Protein AF-A0A3A4PE07-F1 (afdb_monomer)

Solvent-accessible surface area (backbone atoms only — not comparable to full-atom values): 5018 Å² total; per-residue (Å²): 133,87,83,73,92,65,64,58,54,22,53,82,47,40,50,75,49,80,47,79,44,80,72,46,91,91,69,37,66,28,35,38,34,35,34,28,32,67,85,77,73,38,82,63,40,77,48,80,29,80,47,68,68,60,38,51,52,50,46,50,52,54,49,51,46,28,73,74,29,36,35,66,60,45,41,54,74,55,49,68,68,64,74,82,127

pLDDT: mean 85.94, std 17.59, range [33.47, 98.06]

Structure (mmCIF, N/CA/C/O backbone):
data_AF-A0A3A4PE07-F1
#
_entry.id   AF-A0A3A4PE07-F1
#
loop_
_atom_site.group_PDB
_atom_site.id
_atom_site.type_symbol
_atom_site.label_atom_id
_atom_site.label_alt_id
_atom_site.label_comp_id
_atom_site.label_asym_id
_atom_site.label_entity_id
_atom_site.label_seq_id
_atom_site.pdbx_PDB_ins_code
_atom_site.Cartn_x
_atom_site.Cartn_y
_atom_site.Cartn_z
_atom_site.occupancy
_atom_site.B_iso_or_equiv
_atom_site.auth_seq_id
_atom_site.auth_comp_id
_atom_site.auth_asym_id
_atom_site.auth_atom_id
_atom_site.pdbx_PDB_model_num
ATOM 1 N N . MET A 1 1 ? 29.250 4.014 -24.887 1.00 37.47 1 MET A N 1
ATOM 2 C CA . MET A 1 1 ? 27.777 3.952 -24.766 1.00 37.47 1 MET A CA 1
ATOM 3 C C . MET A 1 1 ? 27.445 2.950 -23.671 1.00 37.47 1 MET A C 1
ATOM 5 O O . MET A 1 1 ? 27.630 1.757 -23.877 1.00 37.47 1 MET A O 1
ATOM 9 N N . MET A 1 2 ? 27.084 3.421 -22.475 1.00 36.84 2 MET A N 1
ATOM 10 C CA . MET A 1 2 ? 26.705 2.543 -21.364 1.00 36.84 2 MET A CA 1
ATOM 11 C C . MET A 1 2 ? 25.362 1.881 -21.690 1.00 36.84 2 MET A C 1
ATOM 13 O O . MET A 1 2 ? 24.332 2.547 -21.717 1.00 36.84 2 MET A O 1
ATOM 17 N N . ARG A 1 3 ? 25.372 0.570 -21.957 1.00 42.59 3 ARG A N 1
ATOM 18 C CA . ARG A 1 3 ? 24.164 -0.263 -21.916 1.00 42.59 3 ARG A CA 1
ATOM 19 C C . ARG A 1 3 ? 23.732 -0.365 -20.453 1.00 42.59 3 ARG A C 1
ATOM 21 O O . ARG A 1 3 ? 24.247 -1.194 -19.709 1.00 42.59 3 ARG A O 1
ATOM 28 N N . GLY A 1 4 ? 22.838 0.522 -20.031 1.00 39.94 4 GLY A N 1
ATOM 29 C CA . GLY A 1 4 ? 22.186 0.426 -18.733 1.00 39.94 4 GLY A CA 1
ATOM 30 C C . GLY A 1 4 ? 21.229 -0.760 -18.728 1.00 39.94 4 GLY A C 1
ATOM 31 O O . GLY A 1 4 ? 20.114 -0.648 -19.223 1.00 39.94 4 GLY A O 1
ATOM 32 N N . ASN A 1 5 ? 21.639 -1.880 -18.134 1.00 45.88 5 ASN A N 1
ATOM 33 C CA . ASN A 1 5 ? 20.725 -2.917 -17.638 1.00 45.88 5 ASN A CA 1
ATOM 34 C C . ASN A 1 5 ? 19.968 -2.391 -16.396 1.00 45.88 5 ASN A C 1
ATOM 36 O O . ASN A 1 5 ? 20.035 -2.969 -15.316 1.00 45.88 5 ASN A O 1
ATOM 40 N N . GLY A 1 6 ? 19.312 -1.237 -16.518 1.00 47.69 6 GLY A N 1
ATOM 41 C CA . GLY A 1 6 ? 18.544 -0.606 -15.450 1.00 47.69 6 GLY A CA 1
ATOM 42 C C . GLY A 1 6 ? 17.065 -0.826 -15.710 1.00 47.69 6 GLY A C 1
ATOM 43 O O . GLY A 1 6 ? 16.472 -0.074 -16.474 1.00 47.69 6 GLY A O 1
ATOM 44 N N . GLY A 1 7 ? 16.478 -1.871 -15.123 1.00 66.31 7 GLY A N 1
ATOM 45 C CA . GLY A 1 7 ? 15.023 -2.030 -15.137 1.00 66.31 7 GLY A CA 1
ATOM 46 C C . GLY A 1 7 ? 14.353 -0.785 -14.548 1.00 66.31 7 GLY A C 1
ATOM 47 O O . GLY A 1 7 ? 14.877 -0.224 -13.586 1.00 66.31 7 GLY A O 1
ATOM 48 N N . ASP A 1 8 ? 13.228 -0.359 -15.133 1.00 80.88 8 ASP A N 1
AT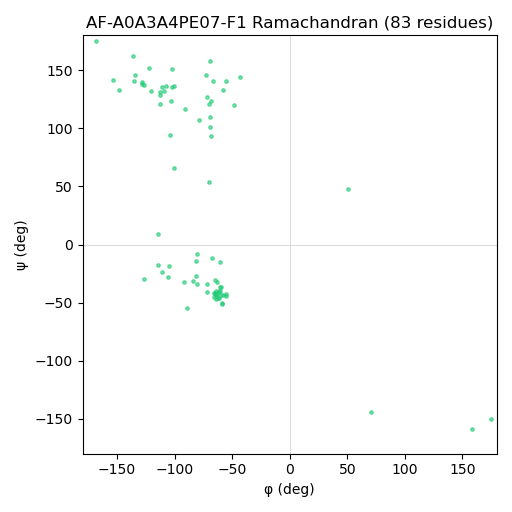OM 49 C CA . ASP A 1 8 ? 12.468 0.823 -14.707 1.00 80.88 8 ASP A CA 1
ATOM 50 C C . ASP A 1 8 ? 12.335 0.914 -13.180 1.00 80.88 8 ASP A C 1
ATOM 52 O O . ASP A 1 8 ? 12.168 -0.101 -12.504 1.00 80.88 8 ASP A O 1
ATOM 56 N N . ALA A 1 9 ? 12.370 2.121 -12.616 1.00 86.56 9 ALA A N 1
ATOM 57 C CA . ALA A 1 9 ? 12.117 2.308 -11.189 1.00 86.56 9 ALA A CA 1
ATOM 58 C C . ALA A 1 9 ? 10.655 1.964 -10.851 1.00 86.56 9 ALA A C 1
ATOM 60 O O . ALA A 1 9 ? 9.735 2.287 -11.611 1.00 86.56 9 ALA A O 1
ATOM 61 N N . ALA A 1 10 ? 10.413 1.317 -9.708 1.00 91.00 10 ALA A N 1
ATOM 62 C CA . ALA A 1 10 ? 9.076 0.841 -9.340 1.00 91.00 10 ALA A CA 1
ATOM 63 C C . ALA A 1 10 ? 8.054 1.982 -9.150 1.00 91.00 10 ALA A C 1
ATOM 65 O O . ALA A 1 10 ? 6.878 1.833 -9.501 1.00 91.00 10 ALA A O 1
ATOM 66 N N . ASN A 1 11 ? 8.501 3.150 -8.680 1.00 91.50 11 ASN A N 1
ATOM 67 C CA . ASN A 1 11 ? 7.678 4.359 -8.553 1.00 91.50 11 ASN A CA 1
ATOM 68 C C . ASN A 1 11 ? 7.094 4.882 -9.887 1.00 91.50 11 ASN A C 1
ATOM 70 O O . ASN A 1 11 ? 6.148 5.669 -9.875 1.00 91.50 11 ASN A O 1
ATOM 74 N N . THR A 1 12 ? 7.603 4.427 -11.039 1.00 92.00 12 THR A N 1
ATOM 75 C CA . THR A 1 12 ? 7.062 4.772 -12.366 1.00 92.00 12 THR A CA 1
ATOM 76 C C . THR A 1 12 ? 5.826 3.954 -12.751 1.00 92.00 12 THR A C 1
ATOM 78 O O . THR A 1 12 ? 5.216 4.218 -13.791 1.00 92.00 12 THR A O 1
ATOM 81 N N . ALA A 1 13 ? 5.469 2.934 -11.969 1.00 92.62 13 ALA A N 1
ATOM 82 C CA . ALA A 1 13 ? 4.313 2.071 -12.220 1.00 92.62 13 ALA A CA 1
ATOM 83 C C . ALA A 1 13 ? 3.368 1.982 -11.019 1.00 92.62 13 ALA A C 1
ATOM 85 O O . ALA A 1 13 ? 2.160 1.826 -11.202 1.00 92.62 13 ALA A O 1
ATOM 86 N N . TYR A 1 14 ? 3.897 2.123 -9.802 1.00 95.25 14 TYR A N 1
ATOM 87 C CA . TYR A 1 14 ? 3.126 1.919 -8.585 1.00 95.25 14 TYR A CA 1
ATOM 88 C C . TYR A 1 14 ? 3.100 3.142 -7.672 1.00 95.25 14 TYR A C 1
ATOM 90 O O . TYR A 1 14 ? 4.037 3.939 -7.626 1.00 95.25 14 TYR A O 1
ATOM 98 N N . LYS A 1 15 ? 2.021 3.255 -6.895 1.00 95.50 15 LYS A N 1
ATOM 99 C CA . LYS A 1 15 ? 1.875 4.223 -5.801 1.00 95.50 15 LYS A CA 1
ATOM 100 C C . LYS A 1 15 ? 1.314 3.538 -4.565 1.00 95.50 15 LYS A C 1
ATOM 102 O O . LYS A 1 15 ? 0.474 2.652 -4.687 1.00 95.50 15 LYS A O 1
ATOM 107 N N . VAL A 1 16 ? 1.737 3.992 -3.387 1.00 96.44 16 VAL A N 1
ATOM 108 C CA . VAL A 1 16 ? 1.197 3.541 -2.099 1.00 96.44 16 VAL A CA 1
ATOM 109 C C . VAL A 1 16 ? 0.325 4.623 -1.460 1.00 96.44 16 VAL A C 1
ATOM 111 O O . VAL A 1 16 ? 0.697 5.799 -1.445 1.00 96.44 16 VAL A O 1
ATOM 114 N N . ARG A 1 17 ? -0.829 4.241 -0.910 1.00 95.31 17 ARG A N 1
ATOM 115 C CA . ARG A 1 17 ? -1.745 5.138 -0.187 1.00 95.31 17 ARG A CA 1
ATOM 116 C C . ARG A 1 17 ? -2.266 4.495 1.096 1.00 95.31 17 ARG A C 1
ATOM 118 O O . ARG A 1 17 ? -2.204 3.279 1.244 1.00 95.31 17 ARG A O 1
ATOM 125 N N . ILE A 1 18 ? -2.785 5.324 1.999 1.00 96.25 18 ILE A N 1
ATOM 126 C CA . ILE A 1 18 ? -3.535 4.884 3.180 1.00 96.25 18 ILE A CA 1
ATOM 127 C C . ILE A 1 18 ? -4.978 5.335 3.018 1.00 96.25 18 ILE A C 1
ATOM 129 O O . ILE A 1 18 ? -5.230 6.522 2.808 1.00 96.25 18 ILE A O 1
ATOM 133 N N . THR A 1 19 ? -5.905 4.404 3.192 1.00 94.88 19 THR A N 1
ATOM 134 C CA . THR A 1 19 ? -7.340 4.672 3.253 1.00 94.88 19 THR A CA 1
ATOM 135 C C . THR A 1 19 ? -7.829 4.387 4.671 1.00 94.88 19 THR A C 1
ATOM 137 O O . THR A 1 19 ? -7.496 3.350 5.238 1.00 94.88 19 THR A O 1
ATOM 140 N N . LYS A 1 20 ? -8.592 5.307 5.271 1.00 95.06 20 LYS A N 1
ATOM 141 C CA . LYS A 1 20 ? -9.255 5.108 6.572 1.00 95.06 20 LYS A CA 1
ATOM 142 C C . LYS A 1 20 ? -10.721 4.764 6.332 1.00 95.06 20 LYS A C 1
ATOM 144 O O . LYS A 1 20 ? -11.369 5.445 5.541 1.00 95.06 20 LYS A O 1
ATOM 149 N N . GLY A 1 21 ? -11.251 3.778 7.047 1.00 93.12 21 GLY A N 1
ATOM 150 C CA . GLY A 1 21 ? -12.676 3.461 7.009 1.00 93.12 21 GLY A CA 1
ATOM 151 C C . GLY A 1 21 ? -12.981 2.035 7.444 1.00 93.12 21 GLY A C 1
ATOM 152 O O . GLY A 1 21 ? -12.181 1.396 8.127 1.00 93.12 21 GLY A O 1
ATOM 153 N N . PHE A 1 22 ? -14.148 1.542 7.031 1.00 93.06 22 PHE A N 1
ATOM 154 C CA . PHE A 1 22 ? -14.518 0.140 7.183 1.00 93.06 22 PHE A CA 1
ATOM 155 C C . PHE A 1 22 ? -13.675 -0.725 6.239 1.00 93.06 22 PHE A C 1
ATOM 157 O O . PHE A 1 22 ? -13.692 -0.515 5.027 1.00 93.06 22 PHE A O 1
ATOM 164 N N . VAL A 1 23 ? -12.922 -1.671 6.800 1.00 88.69 23 VAL A N 1
ATOM 165 C CA . VAL A 1 23 ? -12.000 -2.529 6.047 1.00 88.69 23 VAL A CA 1
ATOM 166 C C . VAL A 1 23 ? -12.718 -3.786 5.551 1.00 88.69 23 VAL A C 1
ATOM 168 O O . VAL A 1 23 ? -12.723 -4.050 4.353 1.00 88.69 23 VAL A O 1
ATOM 171 N N . ASP A 1 24 ? -13.346 -4.543 6.455 1.00 87.00 24 ASP A N 1
ATOM 172 C CA . ASP A 1 24 ? -14.187 -5.712 6.156 1.00 87.00 24 ASP A CA 1
ATOM 173 C C . ASP A 1 24 ? -14.967 -6.155 7.409 1.00 87.00 24 ASP A C 1
ATOM 175 O O . ASP A 1 24 ? -14.761 -5.612 8.489 1.00 87.00 24 ASP A O 1
ATOM 179 N N . ALA A 1 25 ? -15.853 -7.149 7.293 1.00 88.50 25 ALA A N 1
ATOM 180 C CA . ALA A 1 25 ? -16.701 -7.598 8.404 1.00 88.50 25 ALA A CA 1
ATOM 181 C C . ALA A 1 25 ? -15.934 -8.223 9.583 1.00 88.50 25 ALA A C 1
ATOM 183 O O . ALA A 1 25 ? -16.376 -8.109 10.723 1.00 88.50 25 ALA A O 1
ATOM 184 N N . SER A 1 26 ? -14.795 -8.871 9.333 1.00 89.31 26 SER A N 1
ATOM 185 C CA . SER A 1 26 ? -13.971 -9.485 10.379 1.00 89.31 26 SER A CA 1
ATOM 186 C C . SER A 1 26 ? -13.039 -8.470 11.034 1.00 89.31 26 SER A C 1
ATOM 188 O O . SER A 1 26 ? -12.723 -8.589 12.215 1.00 89.31 26 SER A O 1
ATOM 190 N N . PHE A 1 27 ? -12.592 -7.469 10.276 1.00 88.19 27 PHE A N 1
ATOM 191 C CA . PHE A 1 27 ? -11.682 -6.445 10.768 1.00 88.19 27 PHE A CA 1
ATOM 192 C C . PHE A 1 27 ? -12.413 -5.221 11.327 1.00 88.19 27 PHE A C 1
ATOM 194 O O . PHE A 1 27 ? -11.926 -4.621 12.273 1.00 88.19 27 PHE A O 1
ATOM 201 N N . GLY A 1 28 ? -13.578 -4.839 10.810 1.00 92.12 28 GLY A N 1
ATOM 202 C CA . GLY A 1 28 ? -14.304 -3.620 11.176 1.00 92.12 28 GLY A CA 1
ATOM 203 C C . GLY A 1 28 ? -13.617 -2.346 10.676 1.00 92.12 28 GLY A C 1
ATOM 204 O O . GLY A 1 28 ? -13.026 -2.319 9.596 1.00 92.12 28 GLY A O 1
ATOM 205 N N . GLU A 1 29 ? -13.683 -1.270 11.461 1.00 95.19 29 GLU A N 1
ATOM 206 C CA . GLU A 1 29 ? -12.988 -0.019 11.141 1.00 95.19 29 GLU A CA 1
ATOM 207 C C . GLU A 1 29 ? -11.468 -0.123 11.346 1.00 95.19 29 GLU A C 1
ATOM 209 O O . GLU A 1 29 ? -10.977 -0.805 12.260 1.00 95.19 29 GLU A O 1
ATOM 214 N N . GLY A 1 30 ? -10.725 0.580 10.489 1.00 95.94 30 GLY A N 1
ATOM 215 C CA . GLY A 1 30 ? -9.272 0.658 10.535 1.00 95.94 30 GLY A CA 1
ATOM 216 C C . GLY A 1 30 ? -8.673 1.438 9.364 1.00 95.94 30 GLY A C 1
ATOM 217 O O . GLY A 1 30 ? -9.268 2.375 8.822 1.00 95.94 30 GLY A O 1
ATOM 218 N N . PHE A 1 31 ? -7.459 1.040 8.998 1.00 96.75 31 PHE A N 1
ATOM 219 C CA . PHE A 1 31 ? -6.661 1.629 7.933 1.00 96.75 31 PHE A CA 1
ATOM 220 C C . PHE A 1 31 ? -6.222 0.543 6.954 1.00 96.75 31 PHE A C 1
ATOM 222 O O . PHE A 1 31 ? -5.791 -0.533 7.364 1.00 96.75 31 PHE A O 1
ATOM 229 N N . LEU A 1 32 ? -6.293 0.841 5.662 1.00 95.69 32 LEU A N 1
ATOM 230 C CA . LEU A 1 32 ? -5.811 -0.019 4.591 1.00 95.69 32 LEU A CA 1
ATOM 231 C C . LEU A 1 32 ? -4.618 0.657 3.914 1.00 95.69 32 LEU A C 1
ATOM 233 O O . LEU A 1 32 ? -4.744 1.773 3.407 1.00 95.69 32 LEU A O 1
ATOM 237 N N . VAL A 1 33 ? -3.463 -0.003 3.925 1.00 96.56 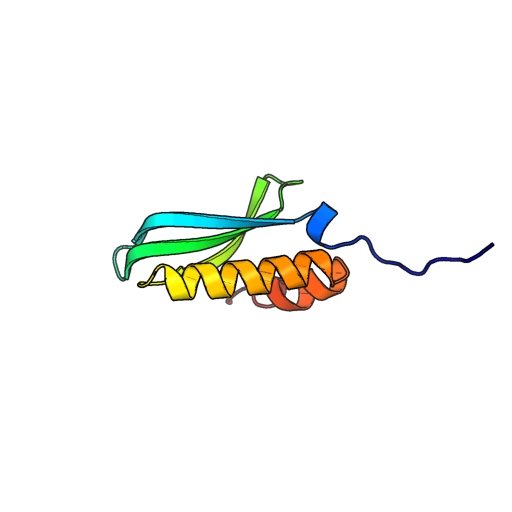33 VAL A N 1
ATOM 238 C CA . VAL A 1 33 ? -2.287 0.399 3.148 1.00 96.56 33 VAL A CA 1
ATOM 239 C C . VAL A 1 33 ? -2.367 -0.317 1.812 1.00 96.56 33 VAL A C 1
ATOM 241 O O . VAL A 1 33 ? -2.338 -1.542 1.758 1.00 96.56 33 VAL A O 1
ATOM 244 N N . GLU A 1 34 ? -2.482 0.447 0.737 1.00 95.25 34 GLU A N 1
ATOM 245 C CA . GLU A 1 34 ? -2.761 -0.071 -0.597 1.00 95.25 34 GLU A CA 1
ATOM 246 C C . GLU A 1 34 ? -1.645 0.305 -1.561 1.00 95.25 34 GLU A C 1
ATOM 248 O O . GLU A 1 34 ? -1.293 1.482 -1.665 1.00 95.25 34 GLU A O 1
ATOM 253 N N . VAL A 1 35 ? -1.156 -0.666 -2.328 1.00 95.62 35 VAL A N 1
ATOM 254 C CA . VAL A 1 35 ? -0.304 -0.418 -3.492 1.00 95.62 35 VAL A CA 1
ATOM 255 C C . VAL A 1 35 ? -1.128 -0.592 -4.751 1.00 95.62 35 VAL A C 1
ATOM 257 O O . VAL A 1 35 ? -1.704 -1.651 -5.006 1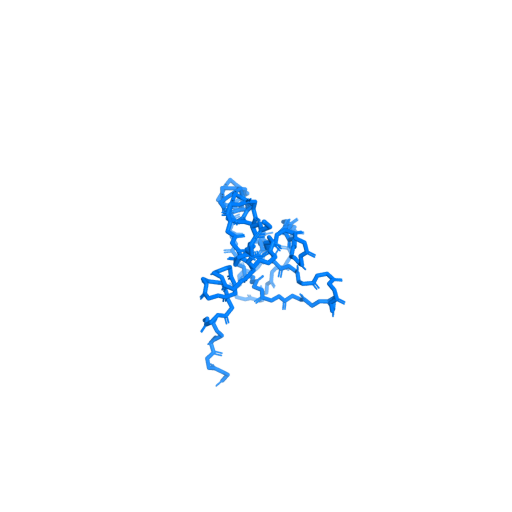.00 95.62 35 VAL A O 1
ATOM 260 N N . TRP A 1 36 ? -1.148 0.463 -5.550 1.00 95.19 36 TRP A N 1
ATOM 261 C CA . TRP A 1 36 ? -1.869 0.533 -6.807 1.00 95.19 36 TRP A CA 1
ATOM 262 C C . TRP A 1 36 ? -0.897 0.539 -7.971 1.00 95.19 36 TRP A C 1
ATOM 264 O O . TRP A 1 36 ? 0.036 1.340 -7.987 1.00 95.19 36 TRP A O 1
ATOM 274 N N . ASP A 1 37 ? -1.161 -0.304 -8.964 1.00 94.31 37 ASP A N 1
ATOM 275 C CA . ASP A 1 37 ? -0.641 -0.118 -10.313 1.00 94.31 37 ASP A CA 1
ATOM 276 C C . ASP A 1 37 ? -1.505 0.937 -11.000 1.00 94.31 37 ASP A C 1
ATOM 278 O O . ASP A 1 37 ? -2.669 0.695 -11.330 1.00 94.31 37 ASP A O 1
ATOM 282 N N . PHE A 1 38 ? -0.956 2.138 -11.171 1.00 91.31 38 PHE A N 1
ATOM 283 C CA . PHE A 1 38 ? -1.704 3.245 -11.761 1.00 91.31 38 PHE A CA 1
ATOM 284 C C . PHE A 1 38 ? -1.741 3.181 -13.290 1.00 91.31 38 PHE A C 1
ATOM 286 O O . PHE A 1 38 ? -2.561 3.871 -13.892 1.00 91.31 38 PHE A O 1
ATOM 293 N N . ARG A 1 39 ? -0.892 2.357 -13.922 1.00 89.94 39 ARG A N 1
ATOM 294 C CA . ARG A 1 39 ? -0.907 2.166 -15.379 1.00 89.94 39 ARG A CA 1
ATOM 295 C C . ARG A 1 39 ? -2.133 1.365 -15.806 1.00 89.94 39 ARG A C 1
ATOM 297 O O . ARG A 1 39 ? -2.693 1.632 -16.862 1.00 89.94 39 ARG A O 1
ATOM 304 N N . VAL A 1 40 ? -2.561 0.420 -14.967 1.00 92.38 40 VAL A N 1
ATOM 305 C CA . VAL A 1 40 ? -3.745 -0.432 -15.205 1.00 92.38 40 VAL A CA 1
ATOM 306 C C . VAL A 1 40 ? -4.878 -0.197 -14.201 1.00 92.38 40 VAL A C 1
ATOM 308 O O . VAL A 1 4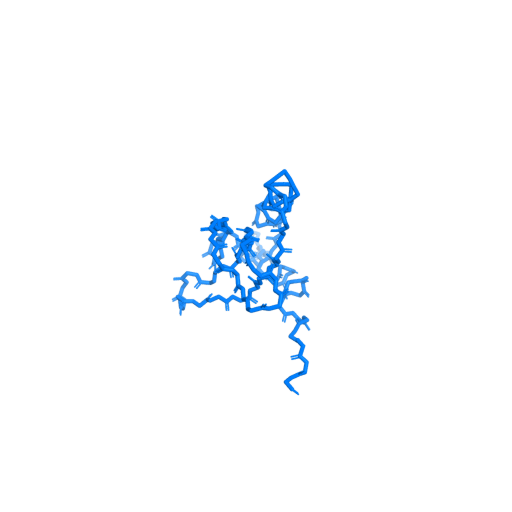0 ? -5.843 -0.952 -14.182 1.00 92.38 40 VAL A O 1
ATOM 311 N N . GLN A 1 41 ? -4.759 0.839 -13.362 1.00 90.62 41 GLN A N 1
ATOM 312 C CA . GLN A 1 41 ? -5.747 1.245 -12.354 1.00 90.62 41 GLN A CA 1
ATOM 313 C C . GLN A 1 41 ? -6.218 0.091 -11.452 1.00 90.62 41 GLN A C 1
ATOM 315 O O . GLN A 1 41 ? -7.413 -0.091 -11.226 1.00 90.62 41 GLN A O 1
ATOM 320 N N . ARG A 1 42 ? -5.277 -0.701 -10.923 1.00 93.06 42 ARG A N 1
ATOM 321 C CA . ARG A 1 42 ? -5.591 -1.901 -10.134 1.00 93.06 42 ARG A CA 1
ATOM 322 C C . ARG A 1 42 ? -4.862 -1.925 -8.796 1.00 93.06 42 ARG A C 1
ATOM 324 O O . ARG A 1 42 ? -3.665 -1.650 -8.734 1.00 93.06 42 ARG A O 1
ATOM 331 N N . LEU A 1 43 ? -5.569 -2.334 -7.742 1.00 92.12 43 LEU A N 1
ATOM 332 C CA . LEU A 1 43 ? -4.967 -2.703 -6.462 1.00 92.12 43 LEU A CA 1
ATOM 333 C C . LEU A 1 43 ? -4.158 -3.991 -6.639 1.00 92.12 43 LEU A C 1
ATOM 335 O O . LEU A 1 43 ? -4.695 -5.007 -7.076 1.00 92.12 43 LEU A O 1
ATOM 339 N N . VAL A 1 44 ? -2.872 -3.952 -6.308 1.00 92.00 44 VAL A N 1
ATOM 340 C CA . VAL A 1 44 ? -1.966 -5.099 -6.474 1.00 92.00 44 VAL A CA 1
ATOM 341 C C . VAL A 1 44 ? -1.447 -5.647 -5.147 1.00 92.00 44 VAL A C 1
ATOM 343 O O . VAL A 1 44 ? -1.004 -6.790 -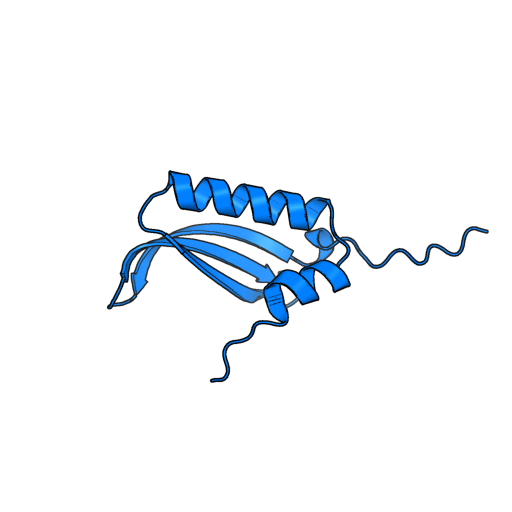5.093 1.00 92.00 44 VAL A O 1
ATOM 346 N N . TYR A 1 45 ? -1.542 -4.862 -4.075 1.00 92.25 45 TYR A N 1
ATOM 347 C CA . TYR A 1 45 ? -1.210 -5.278 -2.718 1.00 92.25 45 TYR A CA 1
ATOM 348 C C . TYR A 1 45 ? -2.011 -4.462 -1.703 1.00 92.25 45 TYR A C 1
ATOM 350 O O . TYR A 1 45 ? -2.195 -3.259 -1.894 1.00 92.25 45 TYR A O 1
ATOM 358 N N . GLY A 1 46 ? -2.464 -5.097 -0.624 1.00 92.62 46 GLY A N 1
ATOM 359 C CA . GLY A 1 46 ? -3.227 -4.442 0.433 1.00 92.62 46 GLY A CA 1
ATOM 360 C C . GLY A 1 46 ? -2.965 -5.067 1.800 1.00 92.62 46 GLY A C 1
ATOM 361 O O . GLY A 1 46 ? -3.034 -6.286 1.940 1.00 92.62 46 GLY A O 1
ATOM 362 N N . GLU A 1 47 ? -2.711 -4.233 2.807 1.00 93.94 47 GLU A N 1
ATOM 363 C CA . GLU A 1 47 ? -2.533 -4.639 4.206 1.00 93.94 47 GLU A CA 1
ATOM 364 C C . GLU A 1 47 ? -3.431 -3.838 5.148 1.00 93.94 47 GLU A C 1
ATOM 366 O O . GLU A 1 47 ? -3.606 -2.628 4.991 1.00 93.94 47 GLU A O 1
ATOM 371 N 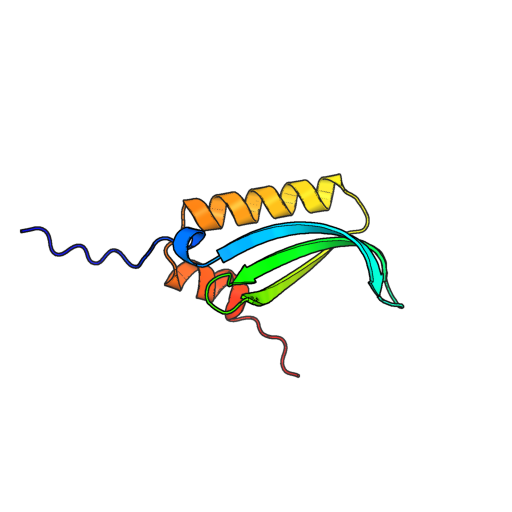N . ARG A 1 48 ? -3.996 -4.526 6.143 1.00 94.94 48 ARG A N 1
ATOM 372 C CA . ARG A 1 48 ? -4.990 -3.991 7.081 1.00 94.94 48 ARG A CA 1
ATOM 373 C C . ARG A 1 48 ? -4.326 -3.672 8.415 1.00 94.94 48 ARG A C 1
ATOM 375 O O . ARG A 1 48 ? -3.592 -4.500 8.947 1.00 94.94 48 ARG A O 1
ATOM 382 N N . TYR A 1 49 ? -4.638 -2.516 8.987 1.00 95.62 49 TYR A N 1
ATOM 383 C CA . TYR A 1 49 ? -4.095 -2.058 10.264 1.00 95.62 49 TYR A CA 1
ATOM 384 C C . TYR A 1 49 ? -5.185 -1.472 11.150 1.00 95.62 49 TYR A C 1
ATOM 386 O O . TYR A 1 49 ? -6.066 -0.749 10.683 1.00 95.62 49 TYR A O 1
ATOM 394 N N . LYS A 1 50 ? -5.103 -1.750 12.453 1.00 93.75 50 LYS A N 1
ATOM 395 C CA . LYS A 1 50 ? -5.976 -1.129 13.456 1.00 93.75 50 LYS A CA 1
ATOM 396 C C . LYS A 1 50 ? -5.518 0.268 13.848 1.00 93.75 50 LYS A C 1
ATOM 398 O O . LYS A 1 50 ? -6.343 1.145 14.076 1.00 93.75 50 LYS A O 1
ATOM 403 N N . GLU A 1 51 ? -4.210 0.484 13.868 1.00 95.94 51 GLU A N 1
ATOM 404 C CA . GLU A 1 51 ? -3.605 1.724 14.341 1.00 95.94 51 GLU A CA 1
ATOM 405 C C . GLU A 1 51 ? -2.976 2.511 13.187 1.00 95.94 51 GLU A C 1
ATOM 407 O O . GLU A 1 51 ? -2.249 1.960 12.354 1.00 95.94 51 GLU A O 1
ATOM 412 N N . LEU A 1 52 ? -3.217 3.826 13.159 1.00 95.12 52 LEU A N 1
ATOM 413 C CA . LEU A 1 52 ? -2.696 4.716 12.116 1.00 95.12 52 LEU A CA 1
ATOM 414 C C . LEU A 1 52 ? -1.164 4.734 12.080 1.00 95.12 52 LEU A C 1
ATOM 416 O O . LEU A 1 52 ? -0.576 4.829 11.006 1.00 95.12 52 LEU A O 1
ATOM 420 N N . GLU A 1 53 ? -0.507 4.664 13.237 1.00 97.50 53 GLU A N 1
ATOM 421 C CA . GLU A 1 53 ? 0.956 4.706 13.314 1.00 97.50 53 GLU A CA 1
ATOM 422 C C . GLU A 1 53 ? 1.601 3.501 12.628 1.00 97.50 53 GLU A C 1
ATOM 424 O O . GLU A 1 53 ? 2.580 3.660 11.895 1.00 97.50 53 GLU A O 1
ATOM 429 N N . GLN A 1 54 ? 1.010 2.315 12.792 1.00 97.31 54 GLN A N 1
ATOM 430 C CA . GLN A 1 54 ? 1.453 1.103 12.106 1.00 97.31 54 GLN A CA 1
ATOM 431 C C . GLN A 1 54 ? 1.242 1.227 10.591 1.00 97.31 54 GLN A C 1
ATOM 433 O O . GLN A 1 54 ? 2.171 0.988 9.819 1.00 97.31 54 GLN A O 1
ATOM 438 N N . ALA A 1 55 ? 0.068 1.712 10.167 1.00 97.06 55 ALA A N 1
ATOM 439 C CA . ALA A 1 55 ? -0.226 1.953 8.754 1.00 97.06 55 ALA A CA 1
ATOM 440 C C . ALA A 1 55 ? 0.751 2.960 8.119 1.00 97.06 55 ALA A C 1
ATOM 442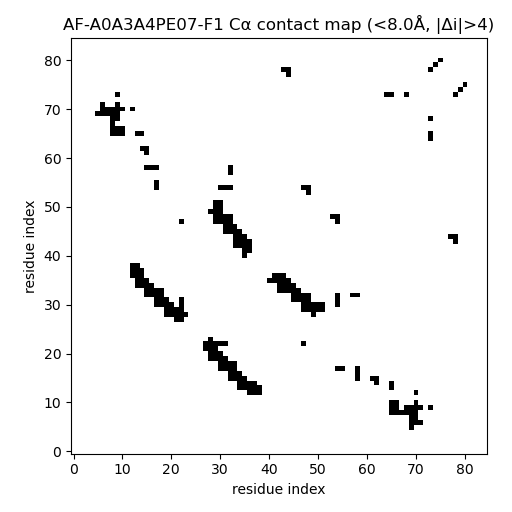 O O . ALA A 1 55 ? 1.252 2.741 7.017 1.00 97.06 55 ALA A O 1
ATOM 443 N N . ARG A 1 56 ? 1.071 4.056 8.823 1.00 97.69 56 ARG A N 1
ATOM 444 C CA . ARG A 1 56 ? 2.038 5.073 8.373 1.00 97.69 56 ARG A CA 1
ATOM 445 C C . ARG A 1 56 ? 3.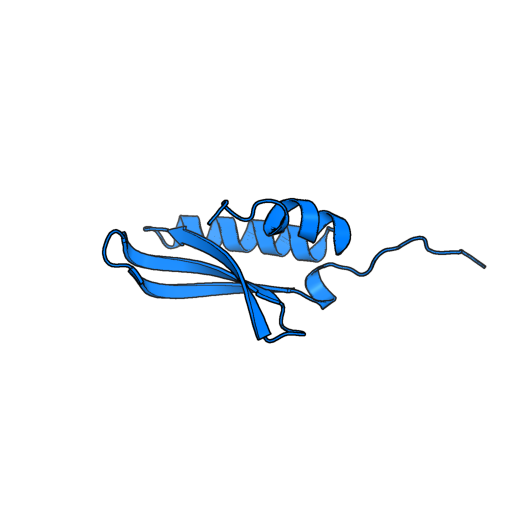453 4.529 8.279 1.00 97.69 56 ARG A C 1
ATOM 447 O O . ARG A 1 56 ? 4.153 4.844 7.317 1.00 97.69 56 ARG A O 1
ATOM 454 N N . ARG A 1 57 ? 3.875 3.722 9.257 1.00 98.06 57 ARG A N 1
ATOM 455 C CA . ARG A 1 57 ? 5.182 3.059 9.226 1.00 98.06 57 ARG A CA 1
ATOM 456 C C . ARG A 1 57 ? 5.290 2.185 7.982 1.00 98.06 57 ARG A C 1
ATOM 458 O O . ARG A 1 57 ? 6.204 2.400 7.188 1.00 98.06 57 ARG A O 1
ATOM 465 N N . ARG A 1 58 ? 4.287 1.337 7.744 1.00 97.12 58 ARG A N 1
ATOM 466 C CA . ARG A 1 58 ? 4.269 0.466 6.572 1.00 97.12 58 ARG A CA 1
ATOM 467 C C . ARG A 1 58 ? 4.236 1.238 5.261 1.00 97.12 58 ARG A C 1
ATOM 469 O O . ARG A 1 58 ? 5.012 0.945 4.357 1.00 97.12 58 ARG A O 1
ATOM 476 N N . GLN A 1 59 ? 3.378 2.250 5.149 1.00 97.06 59 GLN A N 1
ATOM 477 C CA . GLN A 1 59 ? 3.325 3.103 3.961 1.00 97.06 59 GLN A CA 1
ATOM 478 C C . GLN A 1 59 ? 4.699 3.711 3.656 1.00 97.06 59 GLN A C 1
ATOM 480 O O . GLN A 1 59 ? 5.099 3.755 2.494 1.00 97.06 59 GLN A O 1
ATOM 485 N N . LYS A 1 60 ? 5.423 4.176 4.682 1.00 97.44 60 LYS A N 1
ATOM 486 C CA . LYS A 1 60 ? 6.766 4.741 4.523 1.00 97.44 60 LYS A CA 1
ATOM 487 C C . LYS A 1 60 ? 7.770 3.694 4.043 1.00 97.44 60 LYS A C 1
ATOM 489 O O . LYS A 1 60 ? 8.552 4.001 3.152 1.00 97.44 60 LYS A O 1
ATOM 494 N N . GLU A 1 61 ? 7.735 2.481 4.589 1.00 96.50 61 GLU A N 1
ATOM 495 C CA . GLU A 1 61 ? 8.582 1.369 4.130 1.00 96.50 61 GLU A CA 1
ATOM 496 C C . GLU A 1 61 ? 8.336 1.059 2.650 1.00 96.50 61 GLU A C 1
ATOM 498 O O . GLU A 1 61 ? 9.267 1.091 1.851 1.00 96.50 61 GLU A O 1
ATOM 503 N N . ILE A 1 62 ? 7.072 0.886 2.255 1.00 95.62 62 ILE A N 1
ATOM 504 C CA . ILE A 1 62 ? 6.704 0.623 0.859 1.00 95.62 62 ILE A CA 1
ATOM 505 C C . ILE A 1 62 ? 7.112 1.788 -0.045 1.00 95.62 62 ILE A C 1
ATOM 507 O O . ILE A 1 62 ? 7.583 1.577 -1.159 1.00 95.62 62 ILE A O 1
ATOM 511 N N . LYS A 1 63 ? 6.944 3.032 0.416 1.00 95.69 63 LYS A N 1
ATOM 512 C CA . LYS A 1 63 ? 7.373 4.212 -0.339 1.00 95.69 63 LYS A CA 1
ATOM 513 C C . LYS A 1 63 ? 8.889 4.198 -0.568 1.00 95.69 63 LYS A C 1
ATOM 515 O O . LYS A 1 63 ? 9.316 4.395 -1.700 1.00 95.69 63 LYS A O 1
ATOM 520 N N . ASN A 1 64 ? 9.679 3.907 0.464 1.00 95.75 64 ASN A N 1
ATOM 521 C CA . ASN A 1 64 ? 11.130 3.785 0.333 1.00 95.75 64 ASN A CA 1
ATOM 522 C C . ASN A 1 64 ? 11.513 2.665 -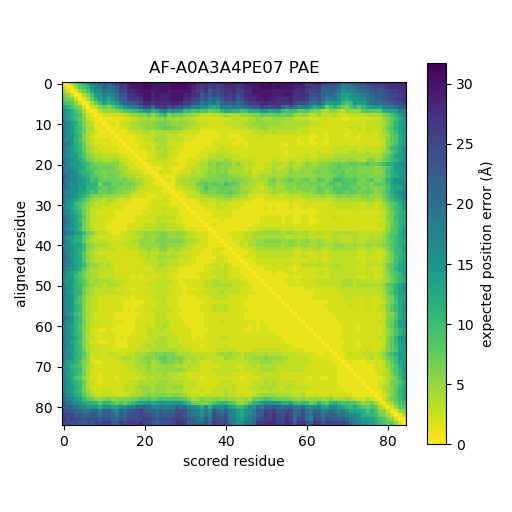0.648 1.00 95.75 64 ASN A C 1
ATOM 524 O O . ASN A 1 64 ? 12.423 2.843 -1.456 1.00 95.75 64 ASN A O 1
ATOM 528 N N . ASP A 1 65 ? 10.807 1.534 -0.626 1.00 94.38 65 ASP A N 1
ATOM 529 C CA . ASP A 1 65 ? 11.022 0.438 -1.576 1.00 94.38 65 ASP A CA 1
ATOM 530 C C . ASP A 1 65 ? 10.682 0.857 -3.012 1.00 94.38 65 ASP A C 1
ATOM 532 O O . ASP A 1 65 ? 11.442 0.571 -3.933 1.00 94.38 65 ASP A O 1
ATOM 536 N N . LEU A 1 66 ? 9.585 1.592 -3.218 1.00 93.62 66 LEU A N 1
ATOM 537 C CA . LEU A 1 66 ? 9.216 2.132 -4.532 1.00 93.62 66 LEU A CA 1
ATOM 538 C C . LEU A 1 66 ? 10.283 3.072 -5.105 1.00 93.62 66 LEU A C 1
ATOM 540 O O . LEU A 1 66 ? 10.484 3.099 -6.320 1.00 93.62 66 LEU A O 1
ATOM 544 N N . GLU A 1 67 ? 10.932 3.855 -4.243 1.00 91.81 67 GLU A N 1
ATOM 545 C CA . GLU A 1 67 ? 11.974 4.814 -4.622 1.00 91.81 67 GLU A CA 1
ATOM 546 C C . GLU A 1 67 ? 13.354 4.158 -4.802 1.00 91.81 67 GLU A C 1
ATOM 548 O O . GLU A 1 67 ? 14.163 4.657 -5.582 1.00 91.81 67 GLU A O 1
ATOM 553 N N . SER A 1 68 ? 13.626 3.043 -4.118 1.00 91.31 68 SER A N 1
ATOM 554 C CA . SER A 1 68 ? 14.949 2.395 -4.099 1.00 91.31 68 SER A CA 1
ATOM 555 C C . SER A 1 68 ? 15.059 1.116 -4.938 1.00 91.31 68 SER A C 1
ATOM 557 O O . SER A 1 68 ? 16.173 0.700 -5.267 1.00 91.31 68 SER A O 1
ATOM 559 N N . MET A 1 69 ? 13.943 0.471 -5.295 1.00 92.12 69 MET A N 1
ATOM 560 C CA . MET A 1 69 ? 13.930 -0.797 -6.031 1.00 92.12 69 MET A CA 1
ATOM 561 C C . MET A 1 69 ? 13.609 -0.630 -7.520 1.00 92.12 69 MET A C 1
ATOM 563 O O . MET A 1 69 ? 12.834 0.232 -7.941 1.00 92.12 69 MET A O 1
ATOM 567 N N . SER A 1 70 ? 14.150 -1.549 -8.325 1.00 92.19 70 SER A N 1
ATOM 568 C CA . SER A 1 70 ? 13.694 -1.758 -9.698 1.00 92.19 70 SER A CA 1
ATOM 569 C C . SER A 1 70 ? 12.289 -2.368 -9.726 1.00 92.19 70 SER A C 1
ATOM 571 O O . SER A 1 70 ? 11.846 -3.027 -8.780 1.00 92.19 70 SER A O 1
ATOM 573 N N . LEU A 1 71 ? 11.596 -2.185 -10.847 1.00 91.06 71 LEU A N 1
ATOM 574 C CA . LEU A 1 71 ? 10.239 -2.666 -11.084 1.00 91.06 71 LEU A CA 1
ATOM 575 C C . LEU A 1 71 ? 10.122 -4.178 -10.871 1.00 91.06 71 LEU A C 1
ATOM 577 O O . LEU A 1 71 ? 9.175 -4.633 -10.234 1.00 91.06 71 LEU A O 1
ATOM 581 N N . ASP A 1 72 ? 11.083 -4.949 -11.383 1.00 90.00 72 ASP A N 1
ATOM 582 C CA . ASP A 1 72 ? 11.106 -6.407 -11.236 1.00 90.00 72 ASP A CA 1
ATOM 583 C C . ASP A 1 72 ? 11.261 -6.826 -9.768 1.00 90.00 72 ASP A C 1
ATOM 585 O O . ASP A 1 72 ? 10.463 -7.610 -9.255 1.00 90.00 72 ASP A O 1
ATOM 589 N N . ARG A 1 73 ? 12.207 -6.213 -9.046 1.00 90.50 73 ARG A N 1
ATOM 590 C CA . ARG A 1 73 ? 12.433 -6.505 -7.627 1.00 90.50 73 ARG A CA 1
ATOM 591 C C . ARG A 1 73 ? 11.211 -6.164 -6.777 1.00 90.50 73 ARG A C 1
ATOM 593 O O . ARG A 1 73 ? 10.833 -6.944 -5.905 1.00 90.50 73 ARG A O 1
ATOM 600 N N . PHE A 1 74 ? 10.564 -5.033 -7.055 1.00 92.06 74 PHE A N 1
ATOM 601 C CA . PHE A 1 74 ? 9.340 -4.646 -6.360 1.00 92.06 74 PHE A CA 1
ATOM 602 C C . PHE A 1 74 ? 8.200 -5.638 -6.634 1.00 92.06 74 PHE A C 1
ATOM 604 O O . PHE A 1 74 ? 7.515 -6.069 -5.707 1.00 92.06 74 PHE A O 1
ATOM 611 N N . ARG A 1 75 ? 8.030 -6.073 -7.893 1.00 90.62 75 ARG A N 1
ATOM 612 C CA . ARG A 1 75 ? 7.066 -7.127 -8.257 1.00 90.62 75 ARG A CA 1
ATOM 613 C C . ARG A 1 75 ? 7.342 -8.422 -7.499 1.00 90.62 75 ARG A C 1
ATOM 615 O O . ARG A 1 75 ? 6.407 -9.018 -6.972 1.00 90.62 75 ARG A O 1
ATOM 622 N N . GLN A 1 76 ? 8.604 -8.821 -7.383 1.00 89.38 76 GLN A N 1
ATOM 623 C CA . GLN A 1 76 ? 8.973 -10.020 -6.638 1.00 89.38 76 GLN A CA 1
ATOM 624 C C . GLN A 1 76 ? 8.650 -9.920 -5.143 1.00 89.38 76 GLN A C 1
ATOM 626 O O . GLN A 1 76 ? 8.126 -10.868 -4.563 1.00 89.38 76 GLN A O 1
ATOM 631 N N . ALA A 1 77 ? 8.924 -8.775 -4.520 1.00 88.19 77 ALA A N 1
ATOM 632 C CA . ALA A 1 77 ? 8.694 -8.582 -3.092 1.00 88.19 77 ALA A CA 1
ATOM 633 C C . ALA A 1 77 ? 7.201 -8.485 -2.730 1.00 88.19 77 ALA A C 1
ATOM 635 O O . ALA A 1 77 ? 6.770 -9.065 -1.733 1.00 88.19 77 ALA A O 1
ATOM 636 N N . TYR A 1 78 ? 6.414 -7.775 -3.545 1.00 86.25 78 TYR A N 1
ATOM 637 C CA . TYR A 1 78 ? 5.035 -7.408 -3.207 1.00 86.25 78 TYR A CA 1
ATOM 638 C C . TYR A 1 78 ? 3.967 -8.205 -3.959 1.00 86.25 78 TYR A C 1
ATOM 640 O O . TYR A 1 78 ? 2.870 -8.378 -3.434 1.00 86.25 78 TYR A O 1
ATOM 648 N N . LEU A 1 79 ? 4.256 -8.694 -5.171 1.00 83.69 79 LEU A N 1
ATOM 649 C CA . LEU A 1 79 ? 3.252 -9.303 -6.060 1.00 83.69 79 LEU A CA 1
ATOM 650 C C . LEU A 1 79 ? 3.426 -10.810 -6.252 1.00 83.69 79 LEU A C 1
ATOM 652 O O . LEU A 1 79 ? 2.439 -11.490 -6.531 1.00 83.69 79 LEU A O 1
ATOM 656 N N . SER A 1 80 ? 4.635 -11.351 -6.062 1.00 71.75 80 SER A N 1
ATOM 657 C CA . SER A 1 80 ? 4.875 -12.803 -6.153 1.00 71.75 80 SER A CA 1
ATOM 658 C C . SER A 1 80 ? 4.202 -13.604 -5.040 1.00 71.75 80 SER A C 1
ATOM 660 O O . SER A 1 80 ? 4.112 -14.826 -5.122 1.00 71.75 80 SER A O 1
ATOM 662 N N . ARG A 1 81 ? 3.693 -12.927 -4.008 1.00 57.03 81 ARG A N 1
ATOM 663 C CA . ARG A 1 81 ? 2.806 -13.501 -2.998 1.00 57.03 81 ARG A CA 1
ATOM 664 C C . ARG A 1 81 ? 1.358 -13.128 -3.308 1.00 57.03 81 ARG A C 1
ATOM 666 O O . ARG A 1 81 ? 0.727 -12.414 -2.538 1.00 57.03 81 ARG A O 1
ATOM 673 N N . HIS A 1 82 ? 0.814 -13.619 -4.419 1.00 47.69 82 HIS A N 1
ATOM 674 C CA . HIS A 1 82 ? -0.634 -13.804 -4.450 1.00 47.69 82 HIS A CA 1
ATOM 675 C C . HIS A 1 82 ? -0.973 -14.992 -3.537 1.00 47.69 82 HIS A C 1
ATOM 677 O O . HIS A 1 82 ? -0.373 -16.060 -3.699 1.00 47.69 82 HIS A O 1
ATOM 683 N N . PRO A 1 83 ? -1.895 -14.842 -2.571 1.00 42.38 83 PRO A N 1
ATOM 684 C CA . PRO A 1 83 ? -2.496 -16.001 -1.939 1.00 42.38 83 PRO A CA 1
ATOM 685 C C . PRO A 1 83 ? -3.153 -16.825 -3.045 1.00 42.38 83 PRO A C 1
ATOM 687 O O . PRO A 1 83 ? -3.831 -16.281 -3.920 1.00 42.38 83 PRO A O 1
ATOM 690 N N . ARG A 1 84 ? -2.905 -18.137 -3.026 1.00 33.47 84 ARG A N 1
ATOM 691 C CA . ARG A 1 84 ? -3.744 -19.089 -3.750 1.00 33.47 84 ARG A CA 1
ATOM 692 C C . ARG A 1 84 ? -5.190 -18.745 -3.396 1.00 33.47 84 ARG A C 1
ATOM 694 O O . ARG A 1 84 ? -5.510 -18.681 -2.209 1.00 33.47 84 ARG A O 1
ATOM 701 N N . SER A 1 85 ? -5.976 -18.410 -4.417 1.00 36.41 85 SER A N 1
ATOM 702 C CA . SER A 1 85 ? -7.434 -18.365 -4.314 1.00 36.41 85 SER A CA 1
ATOM 703 C C . SER A 1 85 ? -7.955 -19.683 -3.755 1.00 36.41 85 SER A C 1
ATOM 705 O O . SER A 1 85 ? -7.310 -20.722 -4.037 1.00 36.41 85 SER A O 1
#

Mean predicted aligned error: 6.54 Å

Sequence (85 aa):
MMRGNGGDAANTAYKVRITKGFVDASFGEGFLVEVWDFRVQRLVYGERYKELEQARRRQKEIKNDLESMSLDRFRQAYLSRHPRS

Radius of gyration: 14.63 Å; Cα contacts (8 Å, |Δi|>4): 130; chains: 1; bounding box: 44×24×39 Å

Foldseek 3Di:
DDPPPAAAQLLVFKAWDKDFAQDDPVQGTFIKIFIARPVVGDTQAIDTDRDPVVSVVVNVVLVVCSRPDHNVVNCVVGRVPDPDD

Nearest PDB structures (foldseek):
  3ly7-assembly1_A  TM=5.092E-01  e=5.356E-01  Escherichia coli str. K-12 substr. MG1655
  3ly8-assembly1_A-2  TM=5.472E-01  e=7.898E-01  Escherichia coli str. K-12 substr. MG1655
  3ly9-assembly1_A-2  TM=4.099E-01  e=4.705E-01  Escherichia coli str. K-12 substr. MG1655
  2kvt-assembly1_A  TM=4.985E-01  e=1.165E+00  Escherichia coli K-12
  6ywx-assembly1_5  TM=4.250E-01  e=7.134E+00  Neurospora crassa OR74A

Secondary structure (DSSP, 8-state):
--------BGGGTEEEEEEEEEEETTTEEEEEEEEEETTTTEEEEEEEESSHHHHHHHHHHHHHHHHHSBHHHHHHHHTS-PPP-